Protein AF-A0A6C0C8C3-F1 (afdb_monomer_lite)

Organism: NCBI:txid1070528

Foldseek 3Di:
DPCLPDADELVVLQVDEDDPSNCVVHLQHYDLVSCLQRYQDDLVCCVPRQQDPVSCVPPPDHDDPVNSCVRNVVDDPVSNVD

pLDDT: mean 90.13, std 11.6, range [44.66, 97.75]

Structure (mmCIF, N/CA/C/O backbone):
data_AF-A0A6C0C8C3-F1
#
_entry.id   AF-A0A6C0C8C3-F1
#
loop_
_atom_site.group_PDB
_atom_site.id
_atom_site.type_symbol
_atom_site.label_atom_id
_atom_site.label_alt_id
_atom_site.label_comp_id
_atom_site.label_asym_id
_atom_site.label_entity_id
_atom_site.label_seq_id
_atom_site.pdbx_PDB_ins_code
_atom_site.Cartn_x
_atom_site.Cartn_y
_atom_site.Cartn_z
_atom_site.occupancy
_atom_site.B_iso_or_equiv
_atom_site.auth_seq_id
_atom_site.auth_comp_id
_atom_site.auth_asym_id
_atom_site.auth_atom_id
_atom_site.pdbx_PDB_model_num
ATOM 1 N N . MET A 1 1 ? -4.106 5.944 -23.233 1.00 44.66 1 MET A N 1
ATOM 2 C CA . MET A 1 1 ? -2.991 4.991 -23.399 1.00 44.66 1 MET A CA 1
ATOM 3 C C . MET A 1 1 ? -3.303 3.775 -22.548 1.00 44.66 1 MET A C 1
ATOM 5 O O . MET A 1 1 ? -3.430 3.922 -21.341 1.00 44.66 1 MET A O 1
ATOM 9 N N . ASN A 1 2 ? -3.529 2.623 -23.184 1.00 48.91 2 ASN A N 1
ATOM 10 C CA . ASN A 1 2 ? -3.688 1.332 -22.511 1.00 48.91 2 ASN A CA 1
ATOM 11 C C . ASN A 1 2 ? -2.302 0.692 -22.388 1.00 48.91 2 ASN A C 1
ATOM 13 O O . ASN A 1 2 ? -2.000 -0.269 -23.093 1.00 48.91 2 ASN A O 1
ATOM 17 N N . ASP A 1 3 ? -1.440 1.236 -21.530 1.00 54.62 3 ASP A N 1
ATOM 18 C CA . ASP A 1 3 ? -0.127 0.633 -21.297 1.00 54.62 3 ASP A CA 1
ATOM 19 C C . ASP A 1 3 ? -0.253 -0.469 -20.254 1.00 54.62 3 ASP A C 1
ATOM 21 O O . ASP A 1 3 ? 0.120 -0.351 -19.089 1.00 54.62 3 ASP A O 1
ATOM 25 N N . ASN A 1 4 ? -0.797 -1.593 -20.718 1.00 58.34 4 ASN A N 1
ATOM 26 C CA . ASN A 1 4 ? -0.959 -2.813 -19.940 1.00 58.34 4 ASN A CA 1
ATOM 27 C C . ASN A 1 4 ? 0.369 -3.429 -19.458 1.00 58.34 4 ASN A C 1
ATOM 29 O O . ASN A 1 4 ? 0.308 -4.386 -18.690 1.00 58.34 4 ASN A O 1
ATOM 33 N N . ASN A 1 5 ? 1.520 -2.861 -19.841 1.00 66.94 5 ASN A N 1
ATOM 34 C CA . ASN A 1 5 ? 2.869 -3.358 -19.562 1.00 66.94 5 ASN A CA 1
ATOM 35 C C . ASN A 1 5 ? 3.803 -2.303 -18.934 1.00 66.94 5 ASN A C 1
ATOM 37 O O . ASN A 1 5 ? 5.022 -2.435 -19.044 1.00 66.94 5 ASN A O 1
ATOM 41 N N . LEU A 1 6 ? 3.275 -1.243 -18.306 1.00 86.38 6 LEU A N 1
ATOM 42 C CA . LEU A 1 6 ? 4.136 -0.238 -17.680 1.00 86.38 6 LEU A CA 1
ATOM 43 C C . LEU A 1 6 ? 4.930 -0.851 -16.512 1.00 86.38 6 LEU A C 1
ATOM 45 O O . LEU A 1 6 ? 4.364 -1.279 -15.504 1.00 86.38 6 LEU A O 1
ATOM 49 N N . ASN A 1 7 ? 6.251 -0.887 -16.676 1.00 91.31 7 ASN A N 1
ATOM 50 C CA . ASN A 1 7 ? 7.210 -1.334 -15.676 1.00 91.31 7 ASN A CA 1
ATOM 51 C C . ASN A 1 7 ? 7.721 -0.108 -14.908 1.00 91.31 7 ASN A C 1
ATOM 53 O O . ASN A 1 7 ? 8.342 0.763 -15.513 1.00 91.31 7 ASN A O 1
ATOM 57 N N . ILE A 1 8 ? 7.441 -0.050 -13.606 1.00 95.00 8 ILE A N 1
ATOM 58 C CA . ILE A 1 8 ? 7.807 1.073 -12.730 1.00 95.00 8 ILE A CA 1
ATOM 59 C C . ILE A 1 8 ? 8.709 0.614 -11.581 1.00 95.00 8 ILE A C 1
ATOM 61 O O . ILE A 1 8 ? 8.703 -0.562 -11.209 1.00 95.00 8 ILE A O 1
ATOM 65 N N . ASN A 1 9 ? 9.464 1.546 -11.008 1.00 95.56 9 ASN A N 1
ATOM 66 C CA . ASN A 1 9 ? 10.303 1.347 -9.826 1.00 95.56 9 ASN A CA 1
ATOM 67 C C . ASN A 1 9 ? 9.920 2.322 -8.689 1.00 95.56 9 ASN A C 1
ATOM 69 O O . ASN A 1 9 ? 9.081 3.206 -8.857 1.00 95.56 9 ASN A O 1
ATOM 73 N N . ASN A 1 10 ? 10.557 2.180 -7.523 1.00 94.75 10 ASN A N 1
ATOM 74 C CA . ASN A 1 10 ? 10.271 3.002 -6.340 1.00 94.75 10 ASN A CA 1
ATOM 75 C C . ASN A 1 10 ? 10.487 4.511 -6.561 1.00 94.75 10 ASN A C 1
ATOM 77 O O . ASN A 1 10 ? 9.734 5.319 -6.025 1.00 94.75 10 ASN A O 1
ATOM 81 N N . MET A 1 11 ? 11.465 4.914 -7.381 1.00 95.88 11 MET A N 1
ATOM 82 C CA . MET A 1 11 ? 11.706 6.329 -7.693 1.00 95.88 11 MET A CA 1
ATOM 83 C C . MET A 1 11 ? 10.551 6.940 -8.499 1.00 95.88 11 MET A C 1
ATOM 85 O O . MET A 1 11 ? 10.206 8.111 -8.317 1.00 95.88 11 MET A O 1
ATOM 89 N N . ASP A 1 12 ? 9.909 6.143 -9.354 1.00 96.75 12 ASP A N 1
ATOM 90 C CA . ASP A 1 12 ? 8.748 6.589 -10.122 1.00 96.75 12 ASP A CA 1
ATOM 91 C C . ASP A 1 12 ? 7.557 6.910 -9.210 1.00 96.75 12 ASP A C 1
ATOM 93 O O . ASP A 1 12 ? 6.804 7.841 -9.507 1.00 96.75 12 ASP A O 1
ATOM 97 N N . LEU A 1 13 ? 7.411 6.191 -8.088 1.00 96.56 13 LEU A N 1
ATOM 98 C CA . LEU A 1 13 ? 6.326 6.374 -7.119 1.00 96.56 13 LEU A CA 1
ATOM 99 C C . LEU A 1 13 ? 6.375 7.741 -6.418 1.00 96.56 13 LEU A C 1
ATOM 101 O O . LEU A 1 13 ? 5.331 8.325 -6.125 1.00 96.56 13 LEU A O 1
ATOM 105 N N . TYR A 1 14 ? 7.568 8.293 -6.181 1.00 95.44 14 TYR A N 1
ATOM 106 C CA . TYR A 1 14 ? 7.709 9.625 -5.582 1.00 95.44 14 TYR A CA 1
ATOM 107 C C . TYR A 1 14 ? 7.247 10.743 -6.519 1.00 95.44 14 TYR A C 1
ATOM 109 O O . TYR A 1 14 ? 6.705 11.751 -6.063 1.00 95.44 14 TYR A O 1
ATOM 117 N N . ASN A 1 15 ? 7.442 10.557 -7.824 1.00 94.75 15 ASN A N 1
ATOM 118 C CA . ASN A 1 15 ? 7.198 11.591 -8.827 1.00 94.75 15 ASN A CA 1
ATOM 119 C C . ASN A 1 15 ? 5.815 11.481 -9.479 1.00 94.75 15 ASN A C 1
ATOM 121 O O . ASN A 1 15 ? 5.315 12.463 -10.025 1.00 94.75 15 ASN A O 1
ATOM 125 N N . ASN A 1 16 ? 5.184 10.305 -9.419 1.00 95.81 16 ASN A N 1
ATOM 126 C CA . ASN A 1 16 ? 3.952 10.012 -10.141 1.00 95.81 16 ASN A CA 1
ATOM 127 C C . ASN A 1 16 ? 2.903 9.351 -9.240 1.00 95.81 16 ASN A C 1
ATOM 129 O O . ASN A 1 16 ? 3.216 8.686 -8.251 1.00 95.81 16 ASN A O 1
ATOM 133 N N . LYS A 1 17 ? 1.629 9.517 -9.612 1.00 95.06 17 LYS A N 1
ATOM 134 C CA . LYS A 1 17 ? 0.517 8.754 -9.036 1.00 95.06 17 LYS A CA 1
ATOM 135 C C . LYS A 1 17 ? 0.052 7.727 -10.051 1.00 95.06 17 LYS A C 1
ATOM 137 O O . LYS A 1 17 ? -0.347 8.095 -11.156 1.00 95.06 17 LYS A O 1
ATOM 142 N N . PHE A 1 18 ? 0.091 6.462 -9.665 1.00 95.44 18 PHE A N 1
ATOM 143 C CA . PHE A 1 18 ? -0.349 5.362 -10.511 1.00 95.44 18 PHE A CA 1
ATOM 144 C C . PHE A 1 18 ? -1.734 4.881 -10.097 1.00 95.44 18 PHE A C 1
ATOM 146 O O . PHE A 1 18 ? -2.156 5.032 -8.950 1.00 95.44 18 PHE A O 1
ATOM 153 N N . ASN A 1 19 ? -2.460 4.311 -11.055 1.00 93.88 19 ASN A N 1
ATOM 154 C CA . ASN A 1 19 ? -3.692 3.604 -10.743 1.00 93.88 19 ASN A CA 1
ATOM 155 C C . ASN A 1 19 ? -3.375 2.265 -10.057 1.00 93.88 19 ASN A C 1
ATOM 157 O O . ASN A 1 19 ? -2.254 1.755 -10.120 1.00 93.88 19 ASN A O 1
ATOM 161 N N . ILE A 1 20 ? -4.389 1.692 -9.415 1.00 95.00 20 ILE A N 1
ATOM 162 C CA . ILE A 1 20 ? -4.252 0.443 -8.666 1.00 95.00 20 ILE A CA 1
ATOM 163 C C . ILE A 1 20 ? -3.766 -0.708 -9.563 1.00 95.00 20 ILE A C 1
ATOM 165 O O . ILE A 1 20 ? -2.871 -1.444 -9.161 1.00 95.00 20 ILE A O 1
ATOM 169 N N . ASP A 1 21 ? -4.263 -0.819 -10.798 1.00 94.12 21 ASP A N 1
ATOM 170 C CA . ASP A 1 21 ? -3.880 -1.899 -11.720 1.00 94.12 21 ASP A CA 1
ATOM 171 C C . ASP A 1 21 ? -2.377 -1.916 -12.036 1.00 94.12 21 ASP A C 1
ATOM 173 O O . ASP A 1 21 ? -1.762 -2.982 -12.113 1.00 94.12 21 ASP A O 1
ATOM 177 N N . ILE A 1 22 ? -1.762 -0.740 -12.215 1.00 95.25 22 ILE A N 1
ATOM 178 C CA . ILE A 1 22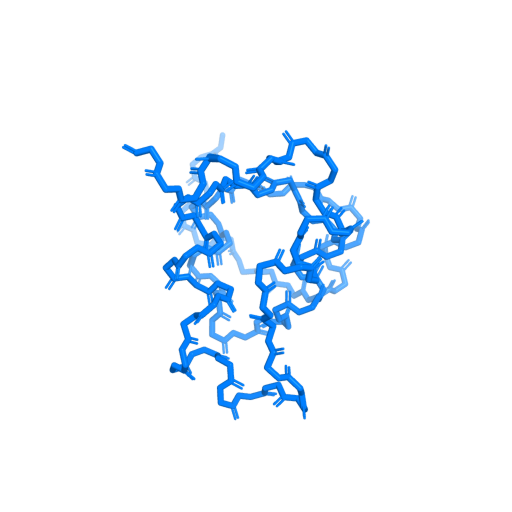 ? -0.316 -0.624 -12.432 1.00 95.25 22 ILE A CA 1
ATOM 179 C C . ILE A 1 22 ? 0.440 -1.031 -11.164 1.00 95.25 22 ILE A C 1
ATOM 181 O O . ILE A 1 22 ? 1.435 -1.747 -11.268 1.00 95.25 22 ILE A O 1
ATOM 185 N N . LEU A 1 23 ? -0.027 -0.626 -9.979 1.00 95.81 23 LEU A N 1
ATOM 186 C CA . LEU A 1 23 ? 0.609 -1.005 -8.714 1.00 95.81 23 LEU A CA 1
ATOM 187 C C . LEU A 1 23 ? 0.573 -2.523 -8.501 1.00 95.81 23 LEU A C 1
ATOM 189 O O . LEU A 1 23 ? 1.615 -3.110 -8.227 1.00 95.81 23 LEU A O 1
ATOM 193 N N . ILE A 1 24 ? -0.577 -3.171 -8.727 1.00 95.00 24 ILE A N 1
ATOM 194 C CA . ILE A 1 24 ? -0.733 -4.632 -8.607 1.00 95.00 24 ILE A CA 1
ATOM 195 C C . ILE A 1 24 ? 0.242 -5.364 -9.535 1.00 95.00 24 ILE A C 1
ATOM 197 O O . ILE A 1 24 ? 0.959 -6.264 -9.108 1.00 95.00 24 ILE A O 1
ATOM 201 N N . LYS A 1 25 ? 0.336 -4.951 -10.804 1.00 94.69 25 LYS A N 1
ATOM 202 C CA . LYS A 1 25 ? 1.246 -5.583 -11.779 1.00 94.69 25 LYS A CA 1
ATOM 203 C C . LYS A 1 25 ? 2.722 -5.489 -11.395 1.00 94.69 25 LYS A C 1
ATOM 205 O O . LYS A 1 25 ? 3.530 -6.287 -11.865 1.00 94.69 25 LYS A O 1
ATOM 210 N N . ASN A 1 26 ? 3.084 -4.497 -10.588 1.00 94.56 26 ASN A N 1
ATOM 211 C CA . ASN A 1 26 ? 4.459 -4.227 -10.195 1.00 94.56 26 ASN A CA 1
ATOM 212 C C . ASN A 1 26 ? 4.727 -4.567 -8.716 1.00 94.56 26 ASN A C 1
ATOM 214 O O . ASN A 1 26 ? 5.843 -4.343 -8.259 1.00 94.56 26 ASN A O 1
ATOM 218 N N . ILE A 1 27 ? 3.759 -5.140 -7.988 1.00 93.81 27 ILE A N 1
ATOM 219 C CA . ILE A 1 27 ? 3.810 -5.277 -6.523 1.00 93.81 27 ILE A CA 1
ATOM 220 C C . ILE A 1 27 ? 5.045 -6.041 -6.026 1.00 93.81 27 ILE A C 1
ATOM 222 O O . ILE A 1 27 ? 5.695 -5.607 -5.087 1.00 93.81 27 ILE A O 1
ATOM 226 N N . ASN A 1 28 ? 5.455 -7.096 -6.736 1.00 92.19 28 ASN A N 1
ATOM 227 C CA . ASN A 1 28 ? 6.559 -7.984 -6.340 1.00 92.19 28 ASN A CA 1
ATOM 228 C C . ASN A 1 28 ? 7.958 -7.345 -6.354 1.00 92.19 28 ASN A C 1
ATOM 230 O O . ASN A 1 28 ? 8.929 -7.990 -5.973 1.00 92.19 28 ASN A O 1
ATOM 234 N N . LYS A 1 29 ? 8.101 -6.127 -6.878 1.00 92.00 29 LYS A N 1
ATOM 235 C CA . LYS A 1 29 ? 9.398 -5.434 -6.994 1.00 92.00 29 LYS A CA 1
ATOM 236 C C . LYS A 1 2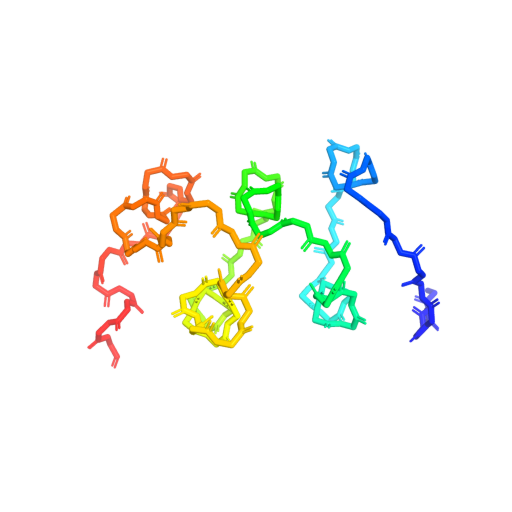9 ? 9.377 -4.019 -6.427 1.00 92.00 29 LYS A C 1
ATOM 238 O O . LYS A 1 29 ? 10.372 -3.305 -6.538 1.00 92.00 29 LYS A O 1
ATOM 243 N N . LEU A 1 30 ? 8.228 -3.590 -5.919 1.00 93.25 30 LEU A N 1
ATOM 244 C CA . LEU A 1 30 ? 8.063 -2.288 -5.299 1.00 93.25 30 LEU A CA 1
ATOM 245 C C . LEU A 1 30 ? 8.112 -2.458 -3.789 1.00 93.25 30 LEU A C 1
ATOM 247 O O . LEU A 1 30 ? 7.678 -3.469 -3.248 1.00 93.25 30 LEU A O 1
ATOM 251 N N . ASP A 1 31 ? 8.636 -1.445 -3.118 1.00 92.94 31 ASP A N 1
ATOM 252 C CA . ASP A 1 31 ? 8.646 -1.405 -1.667 1.00 92.94 31 ASP A CA 1
ATOM 253 C C . ASP A 1 31 ? 7.260 -0.992 -1.149 1.00 92.94 31 ASP A C 1
ATOM 255 O O . ASP A 1 31 ? 6.715 0.047 -1.543 1.00 92.94 31 ASP A O 1
ATOM 259 N N . LEU A 1 32 ? 6.680 -1.809 -0.265 1.00 94.44 32 LEU A N 1
ATOM 260 C CA . LEU A 1 32 ? 5.333 -1.583 0.265 1.00 94.44 32 LEU A CA 1
ATOM 261 C C . LEU A 1 32 ? 5.251 -0.281 1.066 1.00 94.44 32 LEU A C 1
ATOM 263 O O . LEU A 1 32 ? 4.245 0.426 0.975 1.00 94.44 32 LEU A O 1
ATOM 267 N N . ASN A 1 33 ? 6.313 0.082 1.793 1.00 93.50 33 ASN A N 1
ATOM 268 C CA . ASN A 1 33 ? 6.377 1.353 2.513 1.00 93.50 33 ASN A CA 1
ATOM 269 C C . ASN A 1 33 ? 6.345 2.541 1.549 1.00 93.50 33 ASN A C 1
ATOM 271 O O . ASN A 1 33 ? 5.557 3.466 1.737 1.00 93.50 33 ASN A O 1
ATOM 275 N N . THR A 1 34 ? 7.121 2.475 0.470 1.00 95.00 34 THR A N 1
ATOM 276 C CA . THR A 1 34 ? 7.140 3.489 -0.584 1.00 95.00 34 THR A CA 1
ATOM 277 C C . THR A 1 34 ? 5.770 3.609 -1.243 1.00 95.00 34 THR A C 1
ATOM 279 O O . THR A 1 34 ? 5.285 4.727 -1.434 1.00 95.00 34 THR A O 1
ATOM 282 N N . ILE A 1 35 ? 5.093 2.496 -1.550 1.00 96.31 35 ILE A N 1
ATOM 283 C CA . ILE A 1 35 ? 3.716 2.525 -2.069 1.00 96.31 35 ILE A CA 1
ATOM 284 C C . ILE A 1 35 ? 2.785 3.221 -1.069 1.00 96.31 35 ILE A C 1
ATOM 286 O O . ILE A 1 35 ? 2.039 4.123 -1.454 1.00 96.31 35 ILE A O 1
ATOM 290 N N . LEU A 1 36 ? 2.854 2.844 0.208 1.00 96.19 36 LEU A N 1
ATOM 291 C CA . LEU A 1 36 ? 2.004 3.386 1.264 1.00 96.19 36 LEU A CA 1
ATOM 292 C C . LEU A 1 36 ? 2.249 4.877 1.541 1.00 96.19 36 LEU A C 1
ATOM 294 O O . LEU A 1 36 ? 1.311 5.593 1.882 1.00 96.19 36 LEU A O 1
ATOM 298 N N . ASP A 1 37 ? 3.477 5.361 1.387 1.00 95.50 37 ASP A N 1
ATOM 299 C CA . ASP A 1 37 ? 3.825 6.765 1.628 1.00 95.50 37 ASP A CA 1
ATOM 300 C C . ASP A 1 37 ? 3.503 7.667 0.434 1.00 95.50 37 ASP A C 1
ATOM 302 O O . ASP A 1 37 ? 3.235 8.862 0.591 1.00 95.50 37 ASP A O 1
ATOM 306 N N . THR A 1 38 ? 3.529 7.112 -0.777 1.00 96.94 38 THR A N 1
ATOM 307 C CA . THR A 1 38 ? 3.449 7.911 -2.000 1.00 96.94 38 THR A CA 1
ATOM 308 C C . THR A 1 38 ? 2.118 7.775 -2.722 1.00 96.94 38 THR A C 1
ATOM 310 O O . THR A 1 38 ? 1.686 8.734 -3.354 1.00 96.94 38 THR A O 1
ATOM 313 N N . GLN A 1 39 ? 1.427 6.643 -2.663 1.00 97.75 39 GLN A N 1
ATOM 314 C CA . GLN A 1 39 ? 0.228 6.420 -3.472 1.00 97.75 39 GLN A CA 1
ATOM 315 C C . GLN A 1 39 ? -1.053 6.680 -2.673 1.00 97.75 39 GLN A C 1
ATOM 317 O O . GLN A 1 39 ? -1.059 6.670 -1.444 1.00 97.75 39 GLN A O 1
ATOM 322 N N . LYS A 1 40 ? -2.162 6.945 -3.377 1.00 96.94 40 LYS A N 1
ATOM 323 C CA . LYS A 1 40 ? -3.494 7.025 -2.763 1.00 96.94 40 LYS A CA 1
ATOM 324 C C . LYS A 1 40 ? -4.164 5.662 -2.888 1.00 96.94 40 LYS A C 1
ATOM 326 O O . LYS A 1 40 ? -4.607 5.302 -3.975 1.00 96.94 40 LYS A O 1
ATOM 331 N N . LEU A 1 41 ? -4.224 4.923 -1.787 1.00 97.62 41 LEU A N 1
ATOM 332 C CA . LEU A 1 41 ? -4.665 3.531 -1.775 1.00 97.62 41 LEU A CA 1
ATOM 333 C C . LEU A 1 41 ? -6.144 3.395 -1.406 1.00 97.62 41 LEU A C 1
ATOM 335 O O . LEU A 1 41 ? -6.727 4.263 -0.746 1.00 97.62 41 LEU A O 1
ATOM 339 N N . THR A 1 42 ? -6.742 2.292 -1.848 1.00 97.19 42 THR A N 1
ATOM 340 C CA . THR A 1 42 ? -8.065 1.833 -1.408 1.00 97.19 42 THR A CA 1
ATOM 341 C C . THR A 1 42 ? -7.917 0.871 -0.231 1.00 97.19 42 THR A C 1
ATOM 343 O O . THR A 1 42 ? -6.848 0.293 -0.034 1.00 97.19 42 THR A O 1
ATOM 346 N N . VAL A 1 43 ? -8.998 0.666 0.527 1.00 96.69 43 VAL A N 1
ATOM 347 C CA . VAL A 1 43 ? -9.027 -0.347 1.595 1.00 96.69 43 VAL A CA 1
ATOM 348 C C . VAL A 1 43 ? -8.698 -1.731 1.038 1.00 96.69 43 VAL A C 1
ATOM 350 O O . VAL A 1 43 ? -7.807 -2.393 1.561 1.00 96.69 43 VAL A O 1
ATOM 353 N N . ASP A 1 44 ? -9.334 -2.124 -0.070 1.00 96.75 44 ASP A N 1
ATOM 354 C CA . ASP A 1 44 ? -9.103 -3.430 -0.699 1.00 96.75 44 ASP A CA 1
ATOM 355 C C . ASP A 1 44 ? -7.634 -3.650 -1.058 1.00 96.75 44 ASP A C 1
ATOM 357 O O . ASP A 1 44 ? -7.106 -4.747 -0.889 1.00 96.75 44 ASP A O 1
ATOM 361 N N . PHE A 1 45 ? -6.948 -2.613 -1.544 1.00 97.12 45 PHE A N 1
ATOM 362 C CA . PHE A 1 45 ? -5.529 -2.725 -1.855 1.00 97.12 45 PHE A CA 1
ATOM 363 C C . PHE A 1 45 ? -4.694 -2.892 -0.581 1.00 97.12 45 PHE A C 1
ATOM 365 O O . PHE A 1 45 ? -3.780 -3.715 -0.537 1.00 97.12 45 PHE A O 1
ATOM 372 N N . CYS A 1 46 ? -5.022 -2.135 0.468 1.00 96.94 46 CYS A N 1
ATOM 373 C CA . CYS A 1 46 ? -4.347 -2.243 1.753 1.00 96.94 46 CYS A CA 1
ATOM 374 C C . CYS A 1 46 ? -4.484 -3.649 2.354 1.00 96.94 46 CYS A C 1
ATOM 376 O O . CYS A 1 46 ? -3.482 -4.214 2.775 1.00 96.94 46 CYS A O 1
ATOM 378 N N . ILE A 1 47 ? -5.681 -4.238 2.336 1.00 95.12 47 ILE A N 1
ATOM 379 C CA . ILE A 1 47 ? -5.923 -5.583 2.880 1.00 95.12 47 ILE A CA 1
ATOM 380 C C . ILE A 1 47 ? -5.220 -6.654 2.039 1.00 95.12 47 ILE A C 1
ATOM 382 O O . ILE A 1 47 ? -4.521 -7.503 2.582 1.00 95.12 47 ILE A O 1
ATOM 386 N N . ASN A 1 48 ? -5.378 -6.613 0.713 1.00 95.75 48 ASN A N 1
ATOM 387 C CA . ASN A 1 48 ? -4.916 -7.704 -0.148 1.00 95.75 48 ASN A CA 1
ATOM 388 C C . ASN A 1 48 ? -3.408 -7.685 -0.432 1.00 95.75 48 ASN A C 1
ATOM 390 O O . ASN A 1 48 ? -2.852 -8.732 -0.763 1.00 95.75 48 ASN A O 1
ATOM 394 N N . TYR A 1 49 ? -2.758 -6.519 -0.333 1.00 95.38 49 TYR A N 1
ATOM 395 C CA . TYR A 1 49 ? -1.351 -6.356 -0.715 1.00 95.38 49 TYR A CA 1
ATOM 396 C C . TYR A 1 49 ? -0.490 -5.752 0.390 1.00 95.38 49 TYR A C 1
ATOM 398 O O . TYR A 1 49 ? 0.561 -6.303 0.691 1.00 95.38 49 TYR A O 1
ATOM 406 N N . ILE A 1 50 ? -0.913 -4.641 1.007 1.00 95.38 50 ILE A N 1
ATOM 407 C CA . ILE A 1 50 ? -0.081 -3.979 2.026 1.00 95.38 50 ILE A CA 1
ATOM 408 C C . ILE A 1 50 ? 0.008 -4.821 3.295 1.00 95.38 50 ILE A C 1
ATOM 410 O O . ILE A 1 50 ? 1.101 -4.952 3.817 1.00 95.38 50 ILE A O 1
ATOM 414 N N . MET A 1 51 ? -1.107 -5.379 3.774 1.00 94.06 51 MET A N 1
ATOM 415 C CA . MET A 1 51 ? -1.207 -6.183 5.005 1.00 94.06 51 MET A CA 1
ATOM 416 C C . MET A 1 51 ? -0.999 -7.686 4.791 1.00 94.06 51 MET A C 1
ATOM 418 O O . MET A 1 51 ? -1.126 -8.472 5.724 1.00 94.06 51 MET A O 1
ATOM 422 N N . ASN A 1 52 ? -0.753 -8.102 3.555 1.00 93.00 52 ASN A N 1
ATOM 423 C CA . ASN A 1 52 ? -0.649 -9.510 3.220 1.00 93.00 52 ASN A CA 1
ATOM 424 C C . ASN A 1 52 ? 0.769 -10.012 3.522 1.00 93.00 52 ASN A C 1
ATOM 426 O O . ASN A 1 52 ? 1.750 -9.490 2.988 1.00 93.00 52 ASN A O 1
ATOM 430 N N . GLU A 1 53 ? 0.847 -11.042 4.366 1.00 90.06 53 GLU A N 1
ATOM 431 C CA . GLU A 1 53 ? 2.092 -11.641 4.856 1.00 90.06 53 GLU A CA 1
ATOM 432 C C . GLU A 1 53 ? 3.041 -12.065 3.721 1.00 90.06 53 GLU A C 1
ATOM 434 O O . GLU A 1 53 ? 4.251 -11.873 3.833 1.00 90.06 53 GLU A O 1
ATOM 439 N N . GLU A 1 54 ? 2.524 -12.573 2.595 1.00 90.12 54 GLU A N 1
ATOM 440 C CA . GLU A 1 54 ? 3.353 -13.002 1.456 1.00 90.12 54 GLU A CA 1
ATOM 441 C C . GLU A 1 54 ? 4.139 -11.837 0.841 1.00 90.12 54 GLU A C 1
ATOM 443 O O . GLU A 1 54 ? 5.284 -12.008 0.416 1.00 90.12 54 GLU A O 1
ATOM 448 N N . TYR A 1 55 ? 3.543 -10.642 0.812 1.00 88.56 55 TYR A N 1
ATOM 449 C CA . TYR A 1 55 ? 4.193 -9.442 0.287 1.00 88.56 55 TYR A CA 1
ATOM 450 C C . TYR A 1 55 ? 5.035 -8.727 1.351 1.00 88.56 55 TYR A C 1
ATOM 452 O O . TYR A 1 55 ? 6.044 -8.108 1.010 1.00 88.56 55 TYR A O 1
ATOM 460 N N . GLN A 1 56 ? 4.665 -8.839 2.630 1.00 87.12 56 GLN A N 1
ATOM 461 C CA . GLN A 1 56 ? 5.437 -8.295 3.753 1.00 87.12 56 GLN A CA 1
ATOM 462 C C . GLN A 1 56 ? 6.677 -9.118 4.112 1.00 87.12 56 GLN A C 1
ATOM 464 O O . GLN A 1 56 ? 7.569 -8.592 4.765 1.00 87.12 56 GLN A O 1
ATOM 469 N N . CYS A 1 57 ? 6.819 -10.361 3.635 1.00 74.69 57 CYS A N 1
ATOM 470 C CA . CYS A 1 57 ? 8.037 -11.160 3.851 1.00 74.69 57 CYS A CA 1
ATOM 471 C C . CYS A 1 57 ? 9.340 -10.445 3.430 1.00 74.69 57 CYS A C 1
ATOM 473 O O . CYS A 1 57 ? 10.429 -10.859 3.828 1.00 74.69 57 CYS A O 1
ATOM 475 N N . PHE A 1 58 ? 9.243 -9.393 2.611 1.00 67.56 58 PHE A N 1
ATOM 476 C CA . PHE A 1 58 ? 10.370 -8.579 2.163 1.00 67.56 58 PHE A CA 1
ATOM 477 C C . PHE A 1 58 ? 10.543 -7.256 2.931 1.00 67.56 58 PHE A C 1
ATOM 479 O O . PHE A 1 58 ? 11.497 -6.532 2.648 1.00 67.56 58 PHE A O 1
ATOM 486 N N . SER A 1 59 ? 9.653 -6.918 3.871 1.00 65.19 59 SER A N 1
ATOM 487 C CA . SER A 1 59 ? 9.759 -5.721 4.713 1.00 65.19 59 SER A CA 1
ATOM 488 C C . SER A 1 59 ? 10.425 -6.016 6.056 1.00 65.19 59 SER A C 1
ATOM 490 O O . SER A 1 59 ? 10.280 -7.097 6.614 1.00 65.19 59 SER A O 1
ATOM 492 N N . GLU A 1 60 ? 11.148 -5.030 6.591 1.00 68.12 60 GLU A N 1
ATOM 493 C CA . GLU A 1 60 ? 11.809 -5.132 7.902 1.00 68.12 60 GLU A CA 1
ATOM 494 C C . GLU A 1 60 ? 10.818 -5.100 9.080 1.00 68.12 60 GLU A C 1
ATOM 496 O O . GLU A 1 60 ? 11.124 -5.619 10.152 1.00 68.12 60 GLU A O 1
ATOM 501 N N . GLU A 1 61 ? 9.638 -4.504 8.879 1.00 76.19 61 GLU A N 1
ATOM 502 C CA . GLU A 1 61 ? 8.572 -4.379 9.875 1.00 76.19 61 GLU A CA 1
ATOM 503 C C . GLU A 1 61 ? 7.206 -4.640 9.234 1.00 76.19 61 GLU A C 1
ATOM 505 O O . GLU A 1 61 ? 6.912 -4.109 8.157 1.00 76.19 61 GLU A O 1
ATOM 510 N N . ASP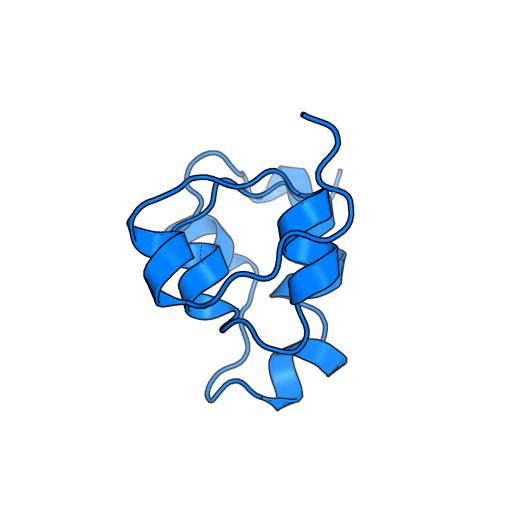 A 1 62 ? 6.364 -5.403 9.934 1.00 85.31 62 ASP A N 1
ATOM 511 C CA . ASP A 1 62 ? 5.002 -5.689 9.495 1.00 85.31 62 ASP A CA 1
ATOM 512 C C . ASP A 1 62 ? 4.157 -4.408 9.483 1.00 85.31 62 ASP A C 1
ATOM 514 O O . ASP A 1 62 ? 4.092 -3.647 10.457 1.00 85.31 62 ASP A O 1
ATOM 518 N N . ILE A 1 63 ? 3.475 -4.162 8.366 1.00 90.69 63 ILE A N 1
ATOM 519 C CA . ILE A 1 63 ? 2.613 -2.991 8.204 1.00 90.69 63 ILE A CA 1
ATOM 520 C C . ILE A 1 63 ? 1.205 -3.339 8.695 1.00 90.69 63 ILE A C 1
ATOM 522 O O . ILE A 1 63 ? 0.496 -4.130 8.071 1.00 90.69 63 ILE A O 1
ATOM 526 N N . ASP A 1 64 ? 0.771 -2.694 9.777 1.00 92.25 64 ASP A N 1
ATOM 527 C CA . ASP A 1 64 ? -0.571 -2.860 10.342 1.00 92.25 64 ASP A CA 1
ATOM 528 C C . ASP A 1 64 ? -1.558 -1.740 9.945 1.00 92.25 64 ASP A C 1
ATOM 530 O O . ASP A 1 64 ? -1.219 -0.736 9.303 1.00 92.25 64 ASP A O 1
ATOM 534 N N . ILE A 1 65 ? -2.820 -1.897 10.364 1.00 95.00 65 ILE A N 1
ATOM 535 C CA . ILE A 1 65 ? -3.896 -0.923 10.115 1.00 95.00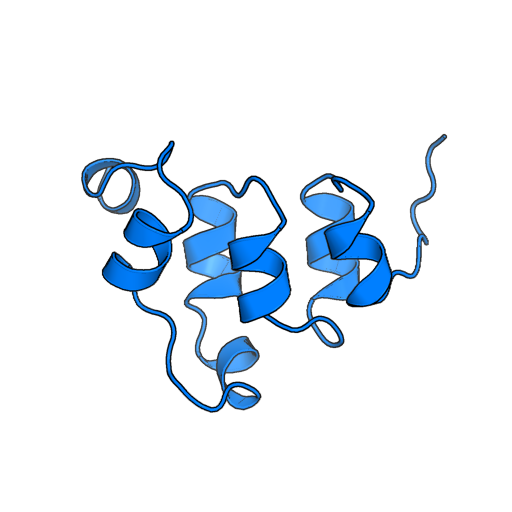 65 ILE A CA 1
ATOM 536 C C . ILE A 1 65 ? -3.544 0.458 10.685 1.00 95.00 65 ILE A C 1
ATOM 538 O O . ILE A 1 65 ? -3.866 1.476 10.073 1.00 95.00 65 ILE A O 1
ATOM 542 N N . PHE A 1 66 ? -2.882 0.539 11.840 1.00 94.50 66 PHE A N 1
ATOM 543 C CA . PHE A 1 66 ? -2.560 1.823 12.461 1.00 94.50 66 PHE A CA 1
ATOM 544 C C . PHE A 1 66 ? -1.500 2.585 11.661 1.00 94.50 66 PHE A C 1
ATOM 546 O O . PHE A 1 66 ? -1.644 3.797 11.460 1.00 94.50 66 PHE A O 1
ATOM 553 N N . GLN A 1 67 ? -0.482 1.891 11.145 1.00 94.50 67 GLN A N 1
ATOM 554 C CA . GLN A 1 67 ? 0.499 2.465 10.222 1.00 94.50 67 GLN A CA 1
ATOM 555 C C . GLN A 1 67 ? -0.174 2.962 8.943 1.00 94.50 67 GLN A C 1
ATOM 557 O O . GLN A 1 67 ? 0.084 4.087 8.501 1.00 94.50 67 GLN A O 1
ATOM 562 N N . ILE A 1 68 ? -1.100 2.173 8.391 1.00 96.62 68 ILE A N 1
ATOM 563 C CA . ILE A 1 68 ? -1.862 2.563 7.203 1.00 96.62 68 ILE A CA 1
ATOM 564 C C . ILE A 1 68 ? -2.669 3.830 7.471 1.00 96.62 68 ILE A C 1
ATOM 566 O O . ILE A 1 68 ? -2.541 4.788 6.718 1.00 96.62 68 ILE A O 1
ATOM 570 N N . LEU A 1 69 ? -3.445 3.898 8.553 1.00 96.81 69 LE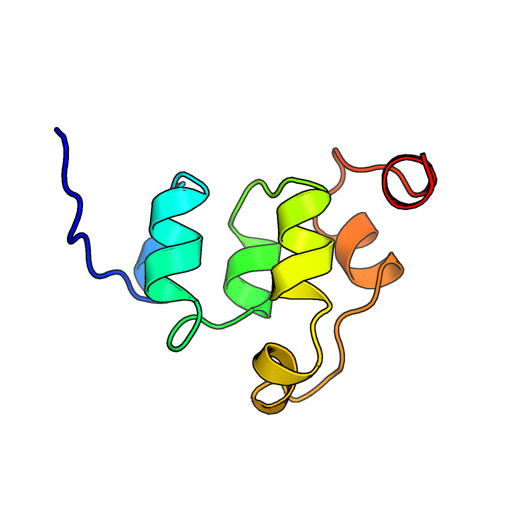U A N 1
ATOM 571 C CA . LEU A 1 69 ? -4.270 5.071 8.871 1.00 96.81 69 LEU A CA 1
ATOM 572 C C . LEU A 1 69 ? -3.438 6.330 9.152 1.00 96.81 69 LEU A C 1
ATOM 574 O O . LEU A 1 69 ? -3.870 7.446 8.852 1.00 96.81 69 LEU A O 1
ATOM 578 N N . LYS A 1 70 ? -2.225 6.171 9.694 1.00 96.12 70 LYS A N 1
ATOM 579 C CA . LYS A 1 70 ? -1.289 7.281 9.914 1.00 96.12 70 LYS A CA 1
ATOM 580 C C . LYS A 1 70 ? -0.807 7.890 8.593 1.00 96.12 70 LYS A C 1
ATOM 582 O O . LYS A 1 70 ? -0.697 9.117 8.494 1.00 96.12 70 LYS A O 1
ATOM 587 N N . LYS A 1 71 ? -0.525 7.046 7.595 1.00 96.12 71 LYS A N 1
ATOM 588 C CA . LYS A 1 71 ? 0.010 7.436 6.277 1.00 96.12 71 LYS A CA 1
ATOM 589 C C . LYS A 1 71 ? -1.101 7.805 5.276 1.00 96.12 71 LYS A C 1
ATOM 591 O O . LYS A 1 71 ? -0.984 8.787 4.547 1.00 96.12 71 LYS A O 1
ATOM 596 N N . GLN A 1 72 ? -2.230 7.101 5.307 1.00 96.62 72 GLN A N 1
ATOM 597 C CA . GLN A 1 72 ? -3.380 7.229 4.404 1.00 96.62 72 GLN A CA 1
ATOM 598 C C . GLN A 1 72 ? -4.562 7.910 5.110 1.00 96.62 72 GLN A C 1
ATOM 600 O O . GLN A 1 72 ? -5.591 7.298 5.389 1.00 96.62 72 GLN A O 1
ATOM 605 N N . LYS A 1 73 ? -4.436 9.213 5.386 1.00 96.19 73 LYS A N 1
ATOM 606 C CA . LYS A 1 73 ? -5.403 9.982 6.202 1.00 96.19 73 LYS A CA 1
ATOM 607 C C . LYS A 1 73 ? -6.835 10.057 5.647 1.00 96.19 73 LYS A C 1
ATOM 609 O O . LYS A 1 73 ? -7.729 10.527 6.347 1.00 96.19 73 LYS A O 1
ATOM 614 N N . HIS A 1 74 ? -7.062 9.679 4.386 1.00 96.31 74 HIS A N 1
ATOM 615 C CA . HIS A 1 74 ? -8.410 9.599 3.808 1.00 96.31 74 HIS A CA 1
ATOM 616 C C . HIS A 1 74 ? -9.154 8.318 4.185 1.00 96.31 74 HIS A C 1
ATOM 618 O O . HIS A 1 74 ? -10.374 8.298 4.046 1.00 96.31 74 HIS A O 1
ATOM 624 N N . LEU A 1 75 ? -8.444 7.285 4.636 1.00 96.81 75 LEU A N 1
ATOM 625 C CA . LEU A 1 75 ? -9.031 6.049 5.138 1.00 96.81 75 LEU A CA 1
ATOM 626 C C . LEU A 1 75 ? -9.379 6.201 6.618 1.00 96.81 75 LEU A C 1
ATOM 628 O O . LEU A 1 75 ? -8.729 6.939 7.365 1.00 96.81 75 LEU A O 1
ATOM 632 N N . LYS A 1 76 ? -10.412 5.490 7.054 1.00 95.81 76 LYS A N 1
ATOM 633 C CA . LYS A 1 76 ? -10.855 5.435 8.444 1.00 95.81 76 LYS A CA 1
ATOM 634 C C . LYS A 1 76 ? -10.847 3.993 8.909 1.00 95.81 76 LYS A C 1
ATOM 636 O O . LYS A 1 76 ? -11.112 3.086 8.136 1.00 95.81 76 LYS A O 1
ATOM 641 N N . PHE A 1 77 ? -10.616 3.799 10.205 1.00 94.88 77 PHE A N 1
ATOM 642 C CA . PHE A 1 77 ? -10.593 2.469 10.816 1.00 94.88 77 PHE A CA 1
ATOM 643 C C . PHE A 1 77 ? -11.840 1.644 10.478 1.00 94.88 77 PHE A C 1
ATOM 645 O O . PHE A 1 77 ? -11.716 0.487 10.110 1.00 94.88 77 PHE A O 1
ATOM 652 N N . LYS A 1 78 ? -13.027 2.263 10.519 1.00 94.50 78 LYS A N 1
ATOM 653 C CA . LYS A 1 78 ? -14.290 1.602 10.166 1.00 94.50 78 LYS A CA 1
ATOM 654 C C . LYS A 1 78 ? -14.320 1.043 8.738 1.00 94.50 78 LYS A C 1
ATOM 656 O O . LYS A 1 78 ? -14.954 0.025 8.525 1.00 94.50 78 LYS A O 1
ATOM 661 N N . ASP A 1 79 ? -13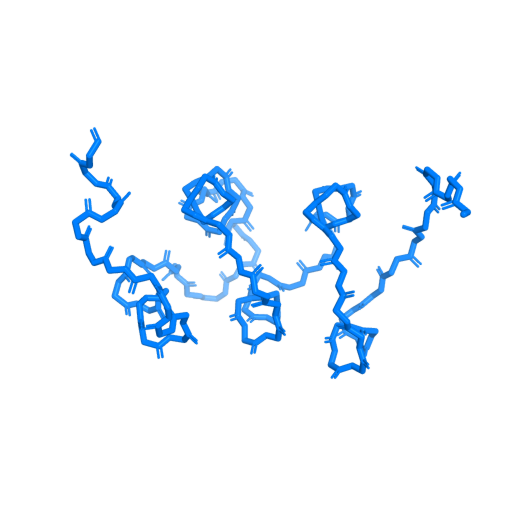.595 1.658 7.800 1.00 92.75 79 ASP A N 1
ATOM 662 C CA . ASP A 1 79 ? -13.636 1.260 6.394 1.00 92.75 79 ASP A CA 1
ATOM 663 C C . ASP A 1 79 ? -12.994 -0.131 6.192 1.00 92.75 79 ASP A C 1
ATOM 665 O O . ASP A 1 79 ? -13.184 -0.730 5.146 1.00 92.75 79 ASP A O 1
ATOM 669 N N . PHE A 1 80 ? -12.254 -0.649 7.186 1.00 91.75 80 PHE A N 1
ATOM 670 C CA . PHE A 1 80 ? -11.632 -1.981 7.188 1.00 91.75 80 PHE A CA 1
ATOM 671 C C . PHE A 1 80 ? -12.514 -3.086 7.798 1.00 91.75 80 PHE A C 1
ATOM 673 O O . PHE A 1 80 ? -12.109 -4.247 7.796 1.00 91.75 80 PHE A O 1
ATOM 680 N N . PHE A 1 81 ? -13.679 -2.740 8.354 1.00 85.62 81 PHE A N 1
ATOM 681 C CA . PHE A 1 81 ? -14.581 -3.677 9.042 1.00 85.62 81 PHE A CA 1
ATOM 682 C C . PHE A 1 81 ? -16.046 -3.548 8.595 1.00 85.62 81 PHE A C 1
ATOM 684 O O . PHE A 1 81 ? -16.910 -4.188 9.198 1.00 85.62 81 PHE A O 1
ATOM 691 N N . ASP A 1 82 ? -16.310 -2.705 7.594 1.00 65.88 82 ASP A N 1
ATOM 692 C CA . ASP A 1 82 ? -17.601 -2.600 6.902 1.00 65.88 82 ASP A CA 1
ATOM 693 C C . ASP A 1 82 ? -17.769 -3.775 5.916 1.00 65.88 82 ASP A C 1
ATOM 695 O O . ASP A 1 82 ? -18.898 -4.316 5.839 1.00 65.88 82 ASP A O 1
#

Secondary structure (DSSP, 8-state):
---TT----HHHHHH----HHHHHHHGGGS-HHHHHHHS---HHHIIIIIS-HHHHTTSSS---HHHHHHH-TT--GGGGT-

Radius of gyration: 12.51 Å; chains: 1; bounding box: 29×25×36 Å

Sequence (82 aa):
MNDNNLNINNMDLYNNKFNIDILIKNINKLDLNTILDTQKLTVDFCINYIMNEEYQCFSEEDIDIFQILKKQKHLKFKDFFD